Protein AF-A0A7W6WF99-F1 (afdb_monomer_lite)

Sequence (91 aa):
MSHPTASSGWCLELGGNAPFIAFDDADLHLAVQGAMASKLRNGGQTCVCVNRILVQSRVSKLTARINKAAIEKINLYIEIRPRSRRRPVRH

InterPro domains:
  IPR015590 Aldehyde dehydrogenase domain [PF00171] (11-74)
  IPR016160 Aldehyde dehydrogenase, cysteine active site [PS00070] (40-51)
  IPR016161 Aldehyde/histidinol dehydrogenase [SSF53720] (11-74)
  IPR016163 Aldehyde dehydrogenase, C-terminal [G3DSA:3.40.309.10] (16-75)
  IPR029510 Aldehyde dehydrogenase, glutamic acid active site [PS00687] (12-19)
  IPR050740 Aldehyde Dehydrogenase Superfamily [PTHR43353] (11-70)

pLDDT: mean 77.25, std 11.51, range [46.75, 92.69]

Secondary structure (DSSP, 8-state):
------------------EEEE-TTS-HHHHHHHHHHHHHGGGG-STTS--EEEE-GGGHHHHHHHHHHHHHHHHHHHHHS-GGGSPPPP-

Foldseek 3Di:
DDDPDPPPDDDDDPAAAAEAEEEPPDDLVVSLVVLLCQCCPLHNPDSRRHDYYHYDPVCVVSVVVSVVVNVVVVVVCVPVQPPVRRRDDDD

Organism: NCBI:txid57676

Radius of gyration: 19.11 Å; chains: 1; bounding box: 39×20×66 Å

Structure (mmCIF, N/CA/C/O backbone):
data_AF-A0A7W6WF99-F1
#
_entry.id   AF-A0A7W6WF99-F1
#
loop_
_atom_site.group_PDB
_atom_site.id
_atom_site.type_symbol
_atom_site.label_atom_id
_atom_site.label_alt_id
_atom_site.label_comp_id
_atom_site.label_asym_id
_atom_site.label_entity_id
_atom_site.label_seq_id
_atom_site.pdbx_PDB_ins_code
_atom_site.Cartn_x
_atom_site.Cartn_y
_atom_site.Cartn_z
_atom_site.occupancy
_atom_site.B_iso_or_equiv
_atom_site.auth_seq_id
_atom_site.auth_comp_id
_atom_site.auth_asym_id
_atom_site.auth_atom_id
_atom_site.pdbx_PDB_model_num
ATOM 1 N N . MET A 1 1 ? 11.216 0.717 -52.052 1.00 46.75 1 MET A N 1
ATOM 2 C CA . MET A 1 1 ? 10.375 0.422 -50.873 1.00 46.75 1 MET A CA 1
ATOM 3 C C . MET A 1 1 ? 11.163 0.808 -49.630 1.00 46.75 1 MET A C 1
ATOM 5 O O . MET A 1 1 ? 12.083 0.099 -49.255 1.00 46.75 1 MET A O 1
ATOM 9 N N . SER A 1 2 ? 10.897 1.988 -49.076 1.00 51.03 2 SER A N 1
ATOM 10 C CA . SER A 1 2 ? 11.551 2.515 -47.873 1.00 51.03 2 SER A CA 1
ATOM 11 C C . SER A 1 2 ? 10.838 1.989 -46.626 1.00 51.03 2 SER A C 1
ATOM 13 O O . SER A 1 2 ? 9.665 2.296 -46.418 1.00 51.03 2 SER A O 1
ATOM 15 N N . HIS A 1 3 ? 11.527 1.192 -45.809 1.00 57.47 3 HIS A N 1
ATOM 16 C CA . HIS A 1 3 ? 11.034 0.797 -44.489 1.00 57.47 3 HIS A CA 1
ATOM 17 C C . HIS A 1 3 ? 10.984 2.022 -43.559 1.00 57.47 3 HIS A C 1
ATOM 19 O O . HIS A 1 3 ? 11.994 2.718 -43.447 1.00 57.47 3 HIS A O 1
ATOM 25 N N . PRO A 1 4 ? 9.865 2.293 -42.862 1.00 63.75 4 PRO A N 1
ATOM 26 C CA . PRO A 1 4 ? 9.857 3.279 -41.795 1.00 63.75 4 PRO A CA 1
ATOM 27 C C . PRO A 1 4 ? 10.624 2.697 -40.601 1.00 63.75 4 PRO A C 1
ATOM 29 O O . PRO A 1 4 ? 10.180 1.740 -39.967 1.00 63.75 4 PRO A O 1
ATOM 32 N N . THR A 1 5 ? 11.801 3.246 -40.302 1.00 61.88 5 THR A N 1
ATOM 33 C CA . THR A 1 5 ? 12.478 2.999 -39.026 1.00 61.88 5 THR A CA 1
ATOM 34 C C . THR A 1 5 ? 11.590 3.559 -37.924 1.00 61.88 5 THR A C 1
ATOM 36 O O . THR A 1 5 ? 11.218 4.732 -37.987 1.00 61.88 5 THR A O 1
ATOM 39 N N . ALA A 1 6 ? 11.216 2.718 -36.959 1.00 62.44 6 ALA A N 1
ATOM 40 C CA . ALA A 1 6 ? 10.402 3.102 -35.813 1.00 62.44 6 ALA A CA 1
ATOM 41 C C . ALA A 1 6 ? 10.875 4.450 -35.247 1.00 62.44 6 ALA A C 1
ATOM 43 O O . ALA A 1 6 ? 12.064 4.635 -34.986 1.00 62.44 6 ALA A O 1
ATOM 44 N N . SER A 1 7 ? 9.947 5.397 -35.112 1.00 64.25 7 SER A N 1
ATOM 45 C CA . SER A 1 7 ? 10.202 6.709 -34.526 1.00 64.25 7 SER A CA 1
ATOM 46 C C . SER A 1 7 ? 10.910 6.539 -33.185 1.00 64.25 7 SER A C 1
ATOM 48 O O . SER A 1 7 ? 10.386 5.866 -32.296 1.00 64.25 7 SER A O 1
ATOM 50 N N . SER A 1 8 ? 12.083 7.149 -33.049 1.00 68.44 8 SER A N 1
ATOM 51 C CA . SER A 1 8 ? 12.891 7.243 -31.833 1.00 68.44 8 SER A CA 1
ATOM 52 C C . SER A 1 8 ? 12.167 8.086 -30.775 1.00 68.44 8 SER A C 1
ATOM 54 O O . SER A 1 8 ? 12.520 9.227 -30.491 1.00 68.44 8 SER A O 1
ATOM 56 N N . GLY A 1 9 ? 11.080 7.539 -30.236 1.00 78.62 9 GLY A N 1
ATOM 57 C CA . GLY A 1 9 ? 10.337 8.107 -29.123 1.00 78.62 9 GLY A CA 1
ATOM 58 C C . GLY A 1 9 ? 11.026 7.804 -27.796 1.00 78.62 9 GLY A C 1
ATOM 59 O O . GLY A 1 9 ? 11.614 6.738 -27.611 1.00 78.62 9 GLY A O 1
ATOM 60 N N . TRP A 1 10 ? 10.938 8.745 -26.861 1.00 81.12 10 TRP A N 1
ATOM 61 C CA . TRP A 1 10 ? 11.459 8.581 -25.507 1.00 81.12 10 TRP A CA 1
ATOM 62 C C . TRP A 1 10 ? 10.440 7.850 -24.626 1.00 81.12 10 TRP A C 1
ATOM 64 O O . TRP A 1 10 ? 9.275 8.241 -24.576 1.00 81.12 10 TRP A O 1
ATOM 74 N N . CYS A 1 11 ? 10.889 6.825 -23.897 1.00 87.38 11 CYS A N 1
ATOM 75 C CA . CYS A 1 11 ? 10.116 6.165 -22.843 1.00 87.38 11 CYS A CA 1
ATOM 76 C C . CYS A 1 11 ? 10.677 6.596 -21.481 1.00 87.38 11 CYS A C 1
ATOM 78 O O . CYS A 1 11 ? 11.826 6.285 -21.167 1.00 87.38 11 CYS A O 1
ATOM 80 N N . LEU A 1 12 ? 9.893 7.338 -20.690 1.00 91.56 12 LEU A N 1
ATOM 81 C CA . LEU A 1 12 ? 10.306 7.893 -19.395 1.00 91.56 12 LEU A CA 1
ATOM 82 C C . LEU A 1 12 ? 9.405 7.359 -18.270 1.00 91.56 12 LEU A C 1
ATOM 84 O O . LEU A 1 12 ? 8.216 7.655 -18.240 1.00 91.56 12 LEU A O 1
ATOM 88 N N . GLU A 1 13 ? 9.987 6.628 -17.315 1.00 89.69 13 GLU A N 1
ATOM 89 C CA . GLU A 1 13 ? 9.299 6.075 -16.134 1.00 89.69 13 GLU A CA 1
ATOM 90 C C . GLU A 1 13 ? 9.711 6.846 -14.869 1.00 89.69 13 GLU A C 1
ATOM 92 O O . GLU A 1 13 ? 10.677 6.504 -14.186 1.00 89.69 13 GLU A O 1
ATOM 97 N N . LEU A 1 14 ? 8.990 7.928 -14.560 1.00 92.69 14 LEU A N 1
ATOM 98 C CA . LEU A 1 14 ? 9.380 8.938 -13.558 1.00 92.69 14 LEU A CA 1
ATOM 99 C C . LEU A 1 14 ? 8.872 8.650 -12.131 1.00 92.69 14 LEU A C 1
ATOM 101 O O . LEU A 1 14 ? 8.801 9.543 -11.287 1.00 92.69 14 LEU A O 1
ATOM 105 N N . GLY A 1 15 ? 8.528 7.394 -11.843 1.00 90.38 15 GLY A N 1
ATOM 106 C CA . GLY A 1 15 ? 7.976 6.975 -10.553 1.00 90.38 15 GLY A CA 1
ATOM 107 C C . GLY A 1 15 ? 6.453 7.127 -10.459 1.00 90.38 15 GLY A C 1
ATOM 108 O O . GLY A 1 15 ? 5.765 7.291 -11.461 1.00 90.38 15 GLY A O 1
ATOM 109 N N . GLY A 1 16 ? 5.907 7.024 -9.242 1.00 88.94 16 GLY A N 1
ATOM 110 C CA . GLY A 1 16 ? 4.460 7.015 -9.022 1.00 88.94 16 GLY A CA 1
ATOM 111 C C . GLY A 1 16 ? 4.031 7.505 -7.638 1.00 88.94 16 GLY A C 1
ATOM 112 O O . GLY A 1 16 ? 4.726 7.326 -6.639 1.00 88.94 16 GLY A O 1
ATOM 113 N N . ASN A 1 17 ? 2.841 8.109 -7.572 1.00 90.69 17 ASN A N 1
ATOM 114 C CA . ASN A 1 17 ? 2.180 8.530 -6.331 1.00 90.69 17 ASN A CA 1
ATOM 115 C C . ASN A 1 17 ? 0.966 7.630 -6.027 1.00 90.69 17 ASN A C 1
ATOM 117 O O . ASN A 1 17 ? -0.170 8.106 -5.967 1.00 90.69 17 ASN A O 1
ATOM 121 N N . ALA A 1 18 ? 1.197 6.315 -5.943 1.00 92.62 18 ALA A N 1
ATOM 122 C CA . ALA A 1 18 ? 0.154 5.293 -5.907 1.00 92.62 18 ALA A CA 1
ATOM 123 C C . ALA A 1 18 ? -0.715 5.331 -4.623 1.00 92.62 18 ALA A C 1
ATOM 125 O O . ALA A 1 18 ? -0.195 5.139 -3.512 1.00 92.62 18 ALA A O 1
ATOM 126 N N . PRO A 1 19 ? -2.044 5.528 -4.750 1.00 92.25 19 PRO A N 1
ATOM 127 C CA . PRO A 1 19 ? -2.964 5.449 -3.623 1.00 92.25 19 PRO A CA 1
ATOM 128 C C . PRO A 1 19 ? -3.382 4.002 -3.313 1.00 92.25 19 PRO A C 1
ATOM 130 O O . PRO A 1 19 ? -3.533 3.172 -4.206 1.00 92.25 19 PRO A O 1
ATOM 133 N N . PHE A 1 20 ? -3.645 3.730 -2.039 1.00 90.88 20 PHE A N 1
ATOM 134 C CA . PHE A 1 20 ? -4.433 2.598 -1.558 1.00 90.88 20 PHE A CA 1
ATOM 135 C C . PHE A 1 20 ? -5.765 3.139 -1.046 1.00 90.88 20 PHE A C 1
ATOM 137 O O . PHE A 1 20 ? -5.762 4.033 -0.201 1.00 90.88 20 PHE A O 1
ATOM 144 N N . ILE A 1 21 ? -6.885 2.629 -1.549 1.00 89.88 21 ILE A N 1
ATOM 145 C CA . ILE A 1 21 ? -8.220 3.120 -1.197 1.00 89.88 21 ILE A CA 1
ATOM 146 C C . ILE A 1 21 ? -8.989 1.981 -0.533 1.00 89.88 21 ILE A C 1
ATOM 148 O O . ILE A 1 21 ? -9.092 0.900 -1.106 1.00 89.88 21 ILE A O 1
ATOM 152 N N . ALA A 1 22 ? -9.507 2.224 0.669 1.00 86.19 22 ALA A N 1
ATOM 153 C CA . ALA A 1 22 ? -10.365 1.291 1.391 1.00 86.19 22 ALA A CA 1
ATOM 154 C C . ALA A 1 22 ? -11.751 1.907 1.614 1.00 86.19 22 ALA A C 1
ATOM 156 O O . ALA A 1 22 ? -11.876 2.995 2.191 1.00 86.19 22 ALA A O 1
ATOM 157 N N . PHE A 1 23 ? -12.775 1.192 1.158 1.00 85.94 23 PHE A N 1
ATOM 158 C CA . PHE A 1 23 ? -14.177 1.509 1.414 1.00 85.94 23 PHE A CA 1
ATOM 159 C C . PHE A 1 23 ? -14.636 0.936 2.760 1.00 85.94 23 PHE A C 1
ATOM 161 O O . PHE A 1 23 ? -13.900 0.195 3.418 1.00 85.94 23 PHE A O 1
ATOM 168 N N . ASP A 1 24 ? -15.820 1.345 3.210 1.00 84.81 24 ASP A N 1
ATOM 169 C CA . ASP A 1 24 ? -16.364 0.967 4.518 1.00 84.81 24 ASP A CA 1
ATOM 170 C C . ASP A 1 24 ? -16.774 -0.508 4.642 1.00 84.81 24 ASP A C 1
ATOM 172 O O . ASP A 1 24 ? -16.842 -1.027 5.758 1.00 84.81 24 ASP A O 1
ATOM 176 N N . ASP A 1 25 ? -16.958 -1.189 3.518 1.00 85.00 25 ASP A N 1
ATOM 177 C CA . ASP A 1 25 ? -17.245 -2.617 3.395 1.00 85.00 25 ASP A CA 1
ATOM 178 C C . ASP A 1 25 ? -15.990 -3.491 3.211 1.00 85.00 25 ASP A C 1
ATOM 180 O O . ASP A 1 25 ? -16.088 -4.717 3.122 1.00 85.00 25 ASP A O 1
ATOM 184 N N . ALA A 1 26 ? -14.796 -2.890 3.183 1.00 84.94 26 ALA A N 1
ATOM 185 C CA . ALA A 1 26 ? -13.552 -3.625 3.001 1.00 84.94 26 ALA A CA 1
ATOM 186 C C . ALA A 1 26 ? -13.244 -4.545 4.196 1.00 84.94 26 ALA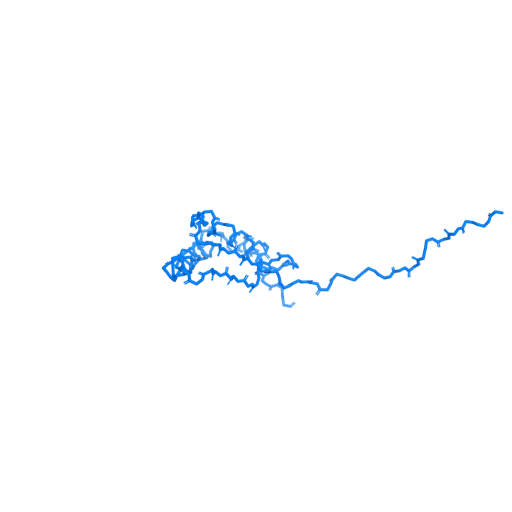 A C 1
ATOM 188 O O . ALA A 1 26 ? -13.261 -4.127 5.359 1.00 84.94 26 ALA A O 1
ATOM 189 N N . ASP A 1 27 ? -12.845 -5.787 3.906 1.00 86.69 27 ASP A N 1
ATOM 190 C CA . ASP A 1 27 ? -12.311 -6.691 4.924 1.00 86.69 27 ASP A CA 1
ATOM 191 C C . ASP A 1 27 ? -11.047 -6.085 5.555 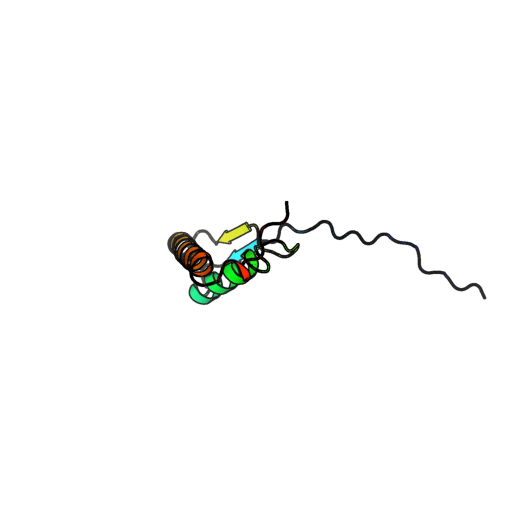1.00 86.69 27 ASP A C 1
ATOM 193 O O . ASP A 1 27 ? -10.031 -5.859 4.890 1.00 86.69 27 ASP A O 1
ATOM 197 N N . LEU A 1 28 ? -11.100 -5.833 6.866 1.00 78.69 28 LEU A N 1
ATOM 198 C CA . LEU A 1 28 ? -10.019 -5.184 7.607 1.00 78.69 28 LEU A CA 1
ATOM 199 C C . LEU A 1 28 ? -8.705 -5.970 7.538 1.00 78.69 28 LEU A C 1
ATOM 201 O O . LEU A 1 28 ? -7.627 -5.379 7.451 1.00 78.69 28 LEU A O 1
ATOM 205 N N . HIS A 1 29 ? -8.772 -7.294 7.637 1.00 81.38 29 HIS A N 1
ATOM 206 C CA . HIS A 1 29 ? -7.582 -8.126 7.691 1.00 81.38 29 HIS A CA 1
ATOM 207 C C . HIS A 1 29 ? -6.871 -8.129 6.339 1.00 81.38 29 HIS A C 1
ATOM 209 O O . HIS A 1 29 ? -5.657 -7.906 6.276 1.00 81.38 29 HIS A O 1
ATOM 215 N N . LEU A 1 30 ? -7.635 -8.305 5.262 1.00 86.75 30 LEU A N 1
ATOM 216 C CA . LEU A 1 30 ? -7.137 -8.243 3.893 1.00 86.75 30 LEU A CA 1
ATOM 217 C C . LEU A 1 30 ? -6.640 -6.840 3.542 1.00 86.75 30 LEU A C 1
ATOM 219 O O . LEU A 1 30 ? -5.562 -6.711 2.962 1.00 86.75 30 LEU A O 1
ATOM 223 N N . ALA A 1 31 ? -7.346 -5.787 3.963 1.00 85.00 31 ALA A N 1
ATOM 224 C CA . ALA A 1 31 ? -6.927 -4.408 3.739 1.00 85.00 31 ALA A CA 1
ATOM 225 C C . ALA A 1 31 ? -5.568 -4.115 4.395 1.00 85.00 31 ALA A C 1
ATOM 227 O O . ALA A 1 31 ? -4.668 -3.580 3.747 1.00 85.00 31 ALA A O 1
ATOM 228 N N . VAL A 1 32 ? -5.370 -4.530 5.653 1.00 82.88 32 VAL A N 1
ATOM 229 C CA . VAL A 1 32 ? -4.082 -4.379 6.352 1.00 82.88 32 VAL A CA 1
ATOM 230 C C . VAL A 1 32 ? -2.984 -5.195 5.674 1.00 82.88 32 VAL A C 1
ATOM 232 O O . VAL A 1 32 ? -1.877 -4.693 5.487 1.00 82.88 32 VAL A O 1
ATOM 235 N N . GLN A 1 33 ? -3.258 -6.446 5.293 1.00 84.31 33 GLN A N 1
ATOM 236 C CA . GLN A 1 33 ? -2.280 -7.272 4.581 1.00 84.31 33 GLN A CA 1
ATOM 237 C C . GLN A 1 33 ? -1.866 -6.646 3.242 1.00 84.31 33 GLN A C 1
ATOM 239 O O . GLN A 1 33 ? -0.670 -6.524 2.968 1.00 84.31 33 GLN A O 1
ATOM 244 N N . GLY A 1 34 ? -2.837 -6.207 2.440 1.00 87.31 34 GLY A N 1
ATOM 245 C CA . GLY A 1 34 ? -2.615 -5.591 1.135 1.00 87.31 34 GLY A CA 1
ATOM 246 C C . GLY A 1 34 ? -1.870 -4.261 1.227 1.00 87.31 34 GLY A C 1
ATOM 247 O O . GLY A 1 34 ? -0.905 -4.044 0.488 1.00 87.31 34 GLY A O 1
ATOM 248 N N . ALA A 1 35 ? -2.252 -3.399 2.174 1.00 86.00 35 ALA A N 1
ATOM 249 C CA . ALA A 1 35 ? -1.570 -2.132 2.424 1.00 86.00 35 ALA A CA 1
ATOM 250 C C . ALA A 1 35 ? -0.104 -2.359 2.829 1.00 86.00 35 ALA A C 1
ATOM 252 O O . ALA A 1 35 ? 0.800 -1.723 2.285 1.00 86.00 35 ALA A O 1
ATOM 253 N N . MET A 1 36 ? 0.151 -3.324 3.717 1.00 84.94 36 MET A N 1
ATOM 254 C CA . MET A 1 36 ? 1.500 -3.674 4.168 1.00 84.94 36 MET A CA 1
ATOM 255 C C . MET A 1 36 ? 2.368 -4.242 3.046 1.00 84.94 36 MET A C 1
ATOM 257 O O . MET A 1 36 ? 3.502 -3.796 2.852 1.00 84.94 36 MET A O 1
ATOM 261 N N . ALA A 1 37 ? 1.830 -5.187 2.271 1.00 86.38 37 ALA A N 1
ATOM 262 C CA . ALA A 1 37 ? 2.529 -5.765 1.131 1.00 86.38 37 ALA A CA 1
ATOM 263 C C . ALA A 1 37 ? 2.872 -4.695 0.084 1.00 86.38 37 ALA A C 1
ATOM 265 O O . ALA A 1 37 ? 3.986 -4.670 -0.435 1.00 86.38 37 ALA A O 1
ATOM 266 N N . SER A 1 38 ? 1.950 -3.772 -0.186 1.00 88.69 38 SER A N 1
ATOM 267 C CA . SER A 1 38 ? 2.130 -2.723 -1.196 1.00 88.69 38 SER A CA 1
ATOM 268 C C . SER A 1 38 ? 3.053 -1.593 -0.739 1.00 88.69 38 SER A C 1
ATOM 270 O O . SER A 1 38 ? 3.727 -0.990 -1.570 1.00 88.69 38 SER A O 1
ATOM 272 N N . LYS A 1 39 ? 3.107 -1.301 0.567 1.00 86.19 39 LYS A N 1
ATOM 273 C CA . LYS A 1 39 ? 3.956 -0.243 1.133 1.00 86.19 39 LYS A CA 1
ATOM 274 C C . LYS A 1 39 ? 5.399 -0.691 1.349 1.00 86.19 39 LYS A C 1
ATOM 276 O O . LYS A 1 39 ? 6.316 0.093 1.128 1.00 86.19 39 LYS A O 1
ATOM 281 N N . LEU A 1 40 ? 5.601 -1.925 1.813 1.00 85.62 40 LEU A N 1
ATOM 282 C CA . LEU A 1 40 ? 6.903 -2.401 2.302 1.00 85.62 40 LEU A CA 1
ATOM 283 C C . LEU A 1 40 ? 7.625 -3.344 1.343 1.00 85.62 40 LEU A C 1
ATOM 285 O O . LEU A 1 40 ? 8.753 -3.766 1.628 1.00 85.62 40 LEU A O 1
ATOM 289 N N . ARG A 1 41 ? 7.019 -3.672 0.195 1.00 84.31 41 ARG A N 1
ATOM 290 C CA . ARG A 1 41 ? 7.702 -4.422 -0.862 1.00 84.31 41 ARG A CA 1
ATOM 291 C C . ARG A 1 41 ? 9.021 -3.732 -1.198 1.00 84.31 41 ARG A C 1
ATOM 293 O O . ARG A 1 41 ? 9.064 -2.526 -1.418 1.00 84.31 41 ARG A O 1
ATOM 300 N N . ASN A 1 42 ? 10.105 -4.507 -1.189 1.00 85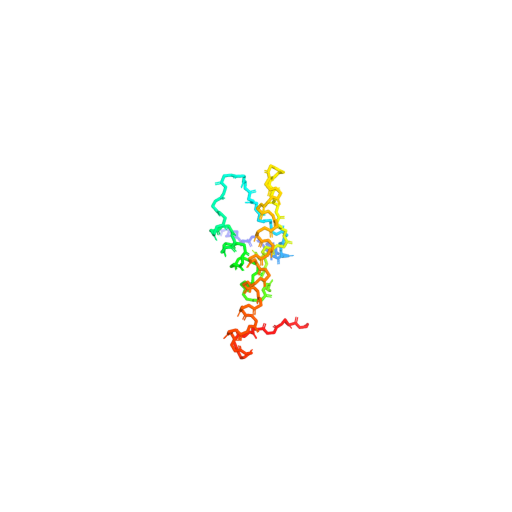.44 42 ASN A N 1
ATOM 301 C CA . ASN A 1 42 ? 11.459 -4.007 -1.432 1.00 85.44 42 ASN A CA 1
ATOM 302 C C . ASN A 1 42 ? 11.848 -2.798 -0.545 1.00 85.44 42 ASN A C 1
ATOM 304 O O . ASN A 1 42 ? 12.530 -1.888 -1.002 1.00 85.44 42 ASN A O 1
ATOM 308 N N . GLY A 1 43 ? 11.373 -2.752 0.706 1.00 82.00 43 GLY A N 1
ATOM 309 C CA . GLY A 1 43 ? 11.631 -1.624 1.609 1.00 82.00 43 GLY A CA 1
ATOM 310 C C . GLY A 1 43 ? 10.922 -0.329 1.198 1.00 82.00 43 GLY A C 1
ATOM 311 O O . GLY A 1 43 ? 11.354 0.749 1.585 1.00 82.00 43 GLY A O 1
ATOM 312 N N . GLY A 1 44 ? 9.872 -0.419 0.375 1.00 87.31 44 GLY A N 1
ATOM 313 C CA . GLY A 1 44 ? 9.157 0.736 -0.169 1.00 87.31 44 GLY A CA 1
ATOM 314 C C . GLY A 1 44 ? 9.851 1.401 -1.360 1.00 87.31 44 GLY A C 1
ATOM 315 O O . GLY A 1 44 ? 9.322 2.364 -1.903 1.00 87.31 44 GLY A O 1
ATOM 316 N N . GLN A 1 45 ? 10.995 0.877 -1.812 1.00 89.62 45 GLN A N 1
ATOM 317 C CA . GLN A 1 45 ? 11.783 1.437 -2.913 1.00 89.62 45 GLN A CA 1
ATOM 318 C C . GLN A 1 45 ? 11.361 0.846 -4.264 1.00 89.62 45 GLN A C 1
ATOM 320 O O . GLN A 1 45 ? 12.120 0.136 -4.927 1.00 89.62 45 GLN A O 1
ATOM 325 N N . THR A 1 46 ? 10.107 1.046 -4.656 1.00 90.38 46 THR A N 1
ATOM 326 C CA . THR A 1 46 ? 9.612 0.673 -5.990 1.00 90.38 46 THR A CA 1
ATOM 327 C C . THR A 1 46 ? 8.610 1.722 -6.453 1.00 90.38 46 THR A C 1
ATOM 329 O O . THR A 1 46 ? 7.823 2.207 -5.645 1.00 90.38 46 THR A O 1
ATOM 332 N N . CYS A 1 47 ? 8.616 2.053 -7.747 1.00 90.88 47 CYS A N 1
ATOM 333 C CA . CYS A 1 47 ? 7.754 3.078 -8.357 1.00 90.88 47 CYS A CA 1
ATOM 334 C C . CYS A 1 47 ? 6.252 2.889 -8.069 1.00 90.88 47 CYS A C 1
ATOM 336 O O . CYS A 1 47 ? 5.514 3.860 -7.952 1.00 90.88 47 CYS A O 1
ATOM 338 N N . VAL A 1 48 ? 5.820 1.639 -7.904 1.00 90.44 48 VAL A N 1
ATOM 339 C CA . VAL A 1 48 ? 4.430 1.238 -7.636 1.00 90.44 48 VAL A CA 1
ATOM 340 C C . VAL A 1 48 ? 4.116 1.023 -6.147 1.00 90.44 48 VAL A C 1
ATOM 342 O O . VAL A 1 48 ? 3.066 0.478 -5.810 1.00 90.44 48 VAL A O 1
ATOM 345 N N . CYS A 1 49 ? 5.031 1.353 -5.232 1.00 92.38 49 CYS A N 1
ATOM 346 C CA . CYS A 1 49 ? 4.753 1.234 -3.801 1.00 92.38 49 CYS A CA 1
ATOM 347 C C . CYS A 1 49 ? 3.744 2.294 -3.350 1.00 92.38 49 CYS A C 1
ATOM 349 O O . CYS A 1 49 ? 3.820 3.460 -3.737 1.00 92.38 49 CYS A O 1
ATOM 351 N N . VAL A 1 50 ? 2.819 1.887 -2.481 1.00 91.06 50 VAL A N 1
ATOM 352 C CA . VAL A 1 50 ? 1.796 2.784 -1.931 1.00 91.06 50 VAL A CA 1
ATOM 353 C C . VAL A 1 50 ? 2.454 3.906 -1.136 1.00 91.06 50 VAL A C 1
ATOM 355 O O . VAL A 1 50 ? 3.310 3.678 -0.280 1.00 91.06 50 VAL A O 1
ATOM 358 N N . ASN A 1 51 ? 2.038 5.140 -1.373 1.00 88.06 51 ASN A N 1
ATOM 359 C CA . ASN A 1 51 ? 2.500 6.307 -0.618 1.00 88.06 51 ASN A CA 1
ATOM 360 C C . ASN A 1 51 ? 1.366 7.104 0.019 1.00 88.06 51 ASN A C 1
ATOM 362 O O . ASN A 1 51 ? 1.638 7.889 0.924 1.00 88.06 51 ASN A O 1
ATOM 366 N N . ARG A 1 52 ? 0.113 6.819 -0.345 1.00 89.75 52 ARG A N 1
ATOM 367 C CA . ARG A 1 52 ? -1.084 7.402 0.269 1.00 89.75 52 ARG A CA 1
ATOM 368 C C . ARG A 1 52 ? -2.108 6.317 0.574 1.00 89.75 52 ARG A C 1
ATOM 370 O O . ARG A 1 52 ? -2.357 5.466 -0.271 1.00 89.75 52 ARG A O 1
ATOM 377 N N . ILE A 1 53 ? -2.701 6.356 1.764 1.00 86.44 53 ILE A N 1
ATOM 378 C CA . ILE A 1 53 ? -3.793 5.462 2.167 1.00 86.44 53 ILE A CA 1
ATOM 379 C C . ILE A 1 53 ? -5.018 6.339 2.417 1.00 86.44 53 ILE A C 1
ATOM 381 O O . ILE A 1 53 ? -4.989 7.203 3.291 1.00 86.44 53 ILE A O 1
ATOM 385 N N . LEU A 1 54 ? -6.063 6.142 1.620 1.00 86.44 54 LEU A N 1
ATOM 386 C CA . LEU A 1 54 ? -7.326 6.866 1.691 1.00 86.44 54 LEU A CA 1
ATOM 387 C C . LEU A 1 54 ? -8.402 5.913 2.200 1.00 86.44 54 LEU A C 1
ATOM 389 O O . LEU A 1 54 ? -8.523 4.787 1.720 1.00 86.44 54 LEU A O 1
ATOM 393 N N . VAL A 1 55 ? -9.176 6.364 3.179 1.00 82.69 55 VAL A N 1
ATOM 394 C CA . VAL A 1 55 ? -10.205 5.553 3.829 1.00 82.69 55 VAL A CA 1
ATOM 395 C C . VAL A 1 55 ? -11.486 6.374 3.898 1.00 82.69 55 VAL A C 1
ATOM 397 O O . VAL A 1 55 ? -11.445 7.547 4.271 1.00 82.69 55 VAL A O 1
ATOM 400 N N . GLN A 1 56 ? -12.612 5.778 3.515 1.00 84.81 56 GLN A N 1
ATOM 401 C CA . GLN A 1 56 ? -13.915 6.448 3.509 1.00 84.81 56 GLN A CA 1
ATOM 402 C C . GLN A 1 56 ? -14.320 6.940 4.913 1.00 84.81 56 GLN A C 1
ATOM 404 O O . GLN A 1 56 ? -14.056 6.296 5.913 1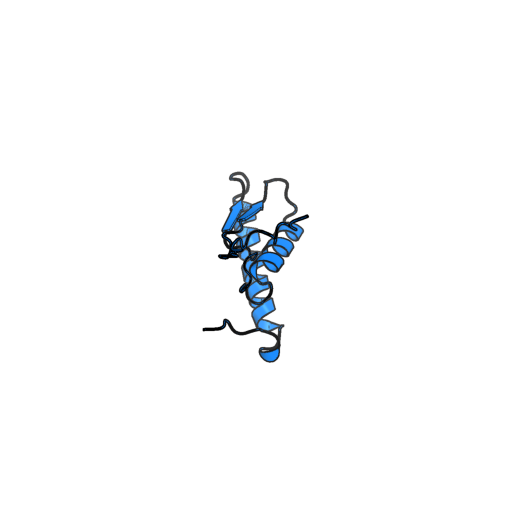.00 84.81 56 GLN A O 1
ATOM 409 N N . SER A 1 57 ? -14.993 8.082 5.040 1.00 74.19 57 SER A N 1
ATOM 410 C CA . SER A 1 57 ? -15.170 8.790 6.326 1.00 74.19 57 SER A CA 1
ATOM 411 C C . SER A 1 57 ? -15.961 8.032 7.403 1.00 74.19 57 SER A C 1
ATOM 413 O O . SER A 1 57 ? -15.741 8.251 8.595 1.00 74.19 57 SER A O 1
ATOM 415 N N . ARG A 1 58 ? -16.861 7.113 7.022 1.00 66.06 58 ARG A N 1
ATOM 416 C CA . ARG A 1 58 ? -17.700 6.323 7.954 1.00 66.06 58 ARG A CA 1
ATOM 417 C C . ARG A 1 58 ? -16.901 5.326 8.816 1.00 66.06 58 ARG A C 1
ATOM 419 O O . ARG A 1 58 ? -17.457 4.603 9.637 1.00 66.06 58 ARG A O 1
ATOM 426 N N . VAL A 1 59 ? -15.581 5.328 8.649 1.00 62.06 59 VAL A N 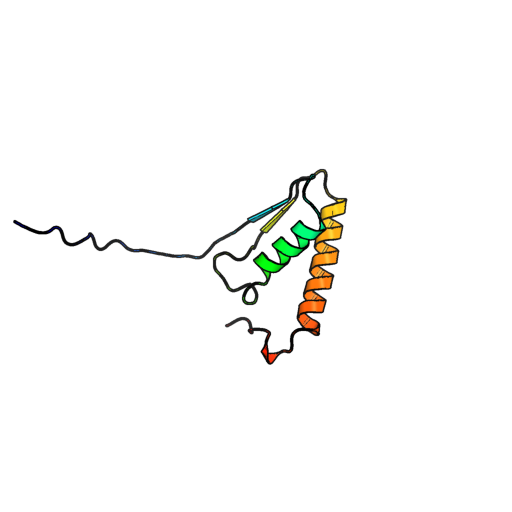1
ATOM 427 C CA . VAL A 1 59 ? -14.648 4.244 8.948 1.00 62.06 59 VAL A CA 1
ATOM 428 C C . VAL A 1 59 ? -13.586 4.679 9.975 1.00 62.06 59 VAL A C 1
ATOM 430 O O . VAL A 1 59 ? -12.541 4.049 10.102 1.00 62.06 59 VAL A O 1
ATOM 433 N N . SER A 1 60 ? -13.827 5.731 10.773 1.00 55.94 60 SER A N 1
ATOM 434 C CA . SER A 1 60 ? -12.817 6.269 11.715 1.00 55.94 60 SER A CA 1
ATOM 435 C C . SER A 1 60 ? -12.233 5.218 12.679 1.00 55.94 60 SER A C 1
ATOM 437 O O . SER A 1 60 ? -11.047 5.261 13.014 1.00 55.94 60 SER A O 1
ATOM 439 N N . LYS A 1 61 ? -13.026 4.205 13.062 1.00 59.66 61 LYS A N 1
ATOM 440 C CA . LYS A 1 61 ? -12.570 3.066 13.877 1.00 59.66 61 LYS A CA 1
ATOM 441 C C . LYS A 1 61 ? -11.636 2.119 13.117 1.00 59.66 61 LYS A C 1
ATOM 443 O O . LYS A 1 61 ? -10.721 1.564 13.718 1.00 59.66 61 LYS A O 1
ATOM 448 N N . LEU A 1 62 ? -11.836 1.919 11.818 1.00 60.88 62 LEU A N 1
ATOM 449 C CA . LEU A 1 62 ? -10.966 1.083 10.991 1.00 60.88 62 LEU A CA 1
ATOM 450 C C . LEU A 1 62 ? -9.639 1.796 10.727 1.00 60.88 62 LEU A C 1
ATOM 452 O O . LEU A 1 62 ? -8.617 1.139 10.769 1.00 60.88 62 LEU A O 1
ATOM 456 N N . THR A 1 63 ? -9.621 3.119 10.531 1.00 60.75 63 THR A N 1
ATOM 457 C CA . THR A 1 63 ? -8.376 3.879 10.321 1.00 60.75 63 THR A CA 1
ATOM 458 C C . THR A 1 63 ? -7.429 3.720 11.510 1.00 60.75 63 THR A C 1
ATOM 460 O O . THR A 1 63 ? -6.248 3.427 11.334 1.00 60.75 63 THR A O 1
ATOM 463 N N . ALA A 1 64 ? -7.954 3.804 12.737 1.00 63.38 64 ALA A N 1
ATOM 464 C CA . ALA A 1 64 ? -7.184 3.533 13.950 1.00 63.38 64 ALA A CA 1
ATOM 465 C C . ALA A 1 64 ? -6.715 2.067 14.038 1.00 63.38 64 ALA A C 1
ATOM 467 O O . ALA A 1 64 ? -5.585 1.806 14.445 1.00 63.38 64 ALA A O 1
ATOM 468 N N . ARG A 1 65 ? -7.550 1.104 13.622 1.00 65.50 65 ARG A N 1
ATOM 469 C CA . ARG A 1 65 ? -7.208 -0.332 13.620 1.00 65.50 65 ARG A CA 1
ATOM 470 C C . ARG A 1 65 ? -6.191 -0.697 12.538 1.00 65.50 65 ARG A C 1
ATOM 472 O O . ARG A 1 65 ? -5.288 -1.470 12.828 1.00 65.50 65 ARG A O 1
ATOM 479 N N . ILE A 1 66 ? -6.298 -0.124 11.340 1.00 65.56 66 ILE A N 1
ATOM 480 C CA . ILE A 1 66 ? -5.345 -0.275 10.237 1.00 65.56 66 ILE A CA 1
ATOM 481 C C . ILE A 1 66 ? -4.014 0.330 10.650 1.00 65.56 66 ILE A C 1
ATOM 483 O O . ILE A 1 66 ? -3.005 -0.352 10.543 1.00 65.56 66 ILE A O 1
ATOM 487 N N . ASN A 1 67 ? -4.003 1.554 11.185 1.00 65.38 67 ASN A N 1
ATOM 488 C CA . ASN A 1 67 ? -2.771 2.188 11.647 1.00 65.38 67 ASN A CA 1
ATOM 489 C C . ASN A 1 67 ? -2.116 1.381 12.771 1.00 65.38 67 ASN A C 1
ATOM 491 O O . ASN A 1 67 ? -0.929 1.085 12.685 1.00 65.38 67 ASN A O 1
ATOM 495 N N . LYS A 1 68 ? -2.880 0.953 13.784 1.00 69.75 68 LYS A N 1
ATOM 496 C CA . LYS A 1 68 ? -2.352 0.138 14.886 1.00 69.75 68 LYS A CA 1
ATOM 497 C C . LYS A 1 68 ? -1.806 -1.206 14.392 1.00 69.75 68 LYS A C 1
ATOM 499 O O . LYS A 1 68 ? -0.663 -1.534 14.688 1.00 69.75 68 LYS A O 1
ATOM 504 N N . ALA A 1 69 ? -2.581 -1.950 13.602 1.00 70.00 69 ALA A N 1
ATOM 505 C CA . ALA A 1 69 ? -2.173 -3.256 13.082 1.00 70.00 69 ALA A CA 1
ATOM 506 C C . ALA A 1 69 ? -1.018 -3.157 12.071 1.00 70.00 69 ALA A C 1
ATOM 508 O O . ALA A 1 69 ? -0.170 -4.045 12.013 1.00 70.00 69 ALA A O 1
ATOM 509 N N . ALA A 1 70 ? -0.964 -2.083 11.280 1.00 69.69 70 ALA A N 1
ATOM 510 C CA . ALA A 1 70 ? 0.146 -1.808 10.378 1.00 69.69 70 ALA A CA 1
ATOM 511 C C . ALA A 1 70 ? 1.418 -1.486 11.164 1.00 69.69 70 ALA A C 1
ATOM 513 O O . ALA A 1 70 ? 2.449 -2.074 10.867 1.00 69.69 70 ALA A O 1
ATOM 514 N N . ILE A 1 71 ? 1.355 -0.629 12.190 1.00 68.19 71 ILE A N 1
ATOM 515 C CA . ILE A 1 71 ? 2.499 -0.322 13.067 1.00 68.19 71 ILE A CA 1
ATOM 516 C C . ILE A 1 71 ? 3.008 -1.593 13.751 1.00 68.19 71 ILE A C 1
ATOM 518 O O . ILE A 1 71 ? 4.202 -1.877 13.718 1.00 68.19 71 ILE A O 1
ATOM 522 N N . GLU A 1 72 ? 2.105 -2.396 14.310 1.00 73.56 72 GLU A N 1
ATOM 523 C CA . GLU A 1 72 ? 2.458 -3.646 14.981 1.00 73.56 72 GLU A CA 1
ATOM 524 C C . GLU A 1 72 ? 3.121 -4.634 14.010 1.00 73.56 72 GLU A C 1
ATOM 526 O O . GLU A 1 72 ? 4.190 -5.166 14.303 1.00 73.56 72 GLU A O 1
ATOM 531 N N . LYS A 1 73 ? 2.579 -4.802 12.793 1.00 69.50 73 LYS A N 1
ATOM 532 C CA . LYS A 1 73 ? 3.213 -5.631 11.755 1.00 69.50 73 LYS A CA 1
ATOM 533 C C . LYS A 1 73 ? 4.507 -5.035 11.194 1.00 69.50 73 LYS A C 1
ATOM 535 O O . LYS A 1 73 ? 5.370 -5.808 10.786 1.00 69.50 73 LYS A O 1
ATOM 540 N N . ILE A 1 74 ? 4.657 -3.710 11.127 1.00 69.38 74 ILE A N 1
ATOM 541 C CA . ILE A 1 74 ? 5.914 -3.049 10.742 1.00 69.38 74 ILE A CA 1
ATOM 542 C C . ILE A 1 74 ? 6.987 -3.411 11.764 1.00 69.38 74 ILE A C 1
ATOM 544 O O . ILE A 1 74 ? 8.051 -3.878 11.366 1.00 69.38 74 ILE A O 1
ATOM 548 N N . ASN A 1 75 ? 6.693 -3.262 13.056 1.00 67.12 75 ASN A N 1
ATOM 549 C CA . ASN A 1 75 ? 7.618 -3.617 14.129 1.00 67.12 75 ASN A CA 1
ATOM 550 C C . ASN A 1 75 ? 7.961 -5.105 14.074 1.00 67.12 75 ASN A C 1
ATOM 552 O O . ASN A 1 75 ? 9.135 -5.451 14.041 1.00 67.12 75 ASN A O 1
ATOM 556 N N . LEU A 1 76 ? 6.966 -5.974 13.881 1.00 65.38 76 LEU A N 1
ATOM 557 C CA . LEU A 1 76 ? 7.190 -7.407 13.698 1.00 65.38 76 LEU A CA 1
ATOM 558 C C . LEU A 1 76 ? 8.085 -7.710 12.482 1.00 65.38 76 LEU A C 1
ATOM 560 O O . LEU A 1 76 ? 8.996 -8.529 12.554 1.00 65.38 76 LEU A O 1
ATOM 564 N N . TYR A 1 77 ? 7.873 -7.035 11.349 1.00 66.94 77 TYR A N 1
ATOM 565 C CA . TYR A 1 77 ? 8.724 -7.159 10.161 1.00 66.94 77 TYR A CA 1
ATOM 566 C C . TYR A 1 77 ? 10.159 -6.657 10.430 1.00 66.94 77 TYR A C 1
ATOM 568 O O . TYR A 1 77 ? 11.132 -7.234 9.930 1.00 66.94 77 TYR A O 1
ATOM 576 N N . ILE A 1 78 ? 10.292 -5.613 11.255 1.00 65.25 78 ILE A N 1
ATOM 577 C CA . ILE A 1 78 ? 11.539 -5.021 11.768 1.00 65.25 78 ILE A CA 1
ATOM 578 C C . ILE A 1 78 ? 12.105 -5.790 12.982 1.00 65.25 78 ILE A C 1
ATOM 580 O O . ILE A 1 78 ? 13.193 -5.483 13.463 1.00 65.25 78 ILE A O 1
ATOM 584 N N . GLU A 1 79 ? 11.492 -6.868 13.436 1.00 64.88 79 GLU A N 1
ATOM 585 C CA . GLU A 1 79 ? 12.063 -7.711 14.493 1.00 64.88 79 GLU A CA 1
ATOM 586 C C . GLU A 1 79 ? 12.385 -9.094 13.938 1.00 64.88 79 GLU A C 1
ATOM 588 O O . GLU A 1 79 ? 13.532 -9.531 13.980 1.00 64.88 79 GLU A O 1
ATOM 593 N N . ILE A 1 80 ? 11.419 -9.723 13.272 1.00 65.38 80 ILE A N 1
ATOM 594 C CA . ILE A 1 80 ? 11.507 -11.104 12.792 1.00 65.38 80 ILE A CA 1
ATOM 595 C C . ILE A 1 80 ? 12.429 -11.241 11.580 1.00 65.38 80 ILE A C 1
ATOM 597 O O . ILE A 1 80 ? 13.113 -12.253 11.421 1.00 65.38 80 ILE A O 1
ATOM 601 N N . ARG A 1 81 ? 12.459 -10.256 10.672 1.00 65.88 81 ARG A N 1
ATOM 602 C CA . ARG A 1 81 ? 13.259 -10.395 9.448 1.00 65.88 81 ARG A CA 1
ATOM 603 C C . ARG A 1 81 ? 14.712 -10.049 9.761 1.00 65.88 81 ARG A C 1
ATOM 605 O O . ARG A 1 81 ? 14.950 -8.886 10.049 1.00 65.88 81 ARG A O 1
ATOM 612 N N . PRO A 1 82 ? 15.696 -10.957 9.692 1.00 67.81 82 PRO A N 1
ATOM 613 C CA . PRO A 1 82 ? 17.072 -10.626 10.059 1.00 67.81 82 PRO A CA 1
ATOM 614 C C . PRO A 1 82 ? 17.580 -9.435 9.240 1.00 67.81 82 PRO A C 1
ATOM 616 O O . PRO A 1 82 ? 17.167 -9.247 8.093 1.00 67.81 82 PRO A O 1
ATOM 619 N N . ARG A 1 83 ? 18.476 -8.623 9.815 1.00 67.88 83 ARG A N 1
ATOM 620 C CA . ARG A 1 83 ? 19.000 -7.402 9.171 1.00 67.88 83 ARG A CA 1
ATOM 621 C C . ARG A 1 83 ? 19.559 -7.679 7.767 1.00 67.88 83 ARG A C 1
ATOM 623 O O . ARG A 1 83 ? 19.349 -6.878 6.869 1.00 67.88 83 ARG A O 1
ATOM 630 N N . SER A 1 84 ? 20.134 -8.865 7.550 1.00 71.00 84 SER A N 1
ATOM 631 C CA . SER A 1 84 ? 20.591 -9.370 6.244 1.00 71.00 84 SER A CA 1
ATOM 632 C C . SER A 1 84 ? 19.491 -9.516 5.179 1.00 71.00 84 SER A C 1
ATOM 634 O O . SER A 1 84 ? 19.775 -9.480 3.986 1.00 71.00 84 SER A O 1
ATOM 636 N N . ARG A 1 85 ? 18.224 -9.669 5.580 1.00 67.00 85 ARG A N 1
ATOM 637 C CA . ARG A 1 85 ? 17.048 -9.773 4.698 1.00 67.00 85 ARG A CA 1
ATOM 638 C C . ARG A 1 85 ? 16.216 -8.488 4.641 1.00 67.00 85 ARG A C 1
AT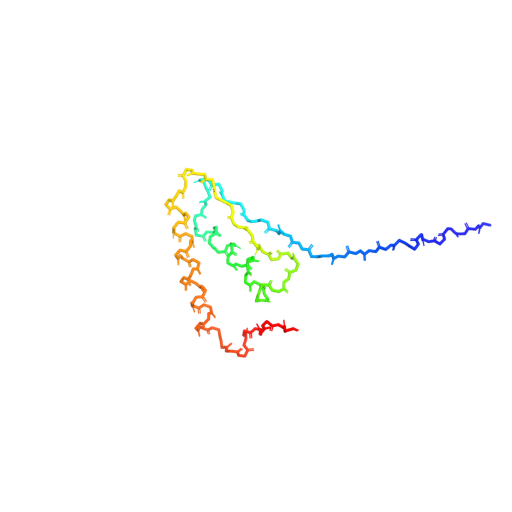OM 640 O O . ARG A 1 85 ? 15.212 -8.450 3.922 1.00 67.00 85 ARG A O 1
ATOM 647 N N . ARG A 1 86 ? 16.599 -7.436 5.370 1.00 71.50 86 ARG A N 1
ATOM 648 C CA . ARG A 1 86 ? 16.033 -6.091 5.209 1.00 71.50 86 ARG A CA 1
ATOM 649 C C . ARG A 1 86 ? 16.939 -5.328 4.266 1.00 71.50 86 ARG A C 1
ATOM 651 O O . ARG A 1 86 ? 18.071 -5.016 4.612 1.00 71.50 86 ARG A O 1
ATOM 658 N N . ARG A 1 87 ? 16.456 -5.064 3.053 1.00 70.00 87 ARG A N 1
ATOM 659 C CA . ARG A 1 87 ? 17.214 -4.232 2.120 1.00 70.00 87 ARG A CA 1
ATOM 660 C C . ARG A 1 87 ? 17.295 -2.821 2.716 1.00 70.00 87 ARG A C 1
ATOM 662 O O . ARG A 1 87 ? 16.237 -2.270 3.023 1.00 70.00 87 ARG A O 1
ATOM 669 N N . PRO A 1 88 ? 18.500 -2.276 2.946 1.00 77.56 88 PRO A N 1
ATOM 670 C CA . PRO A 1 88 ? 18.638 -0.903 3.398 1.00 77.56 88 PRO A CA 1
ATOM 671 C C . PRO A 1 88 ? 18.090 0.037 2.327 1.00 77.56 88 PRO A C 1
ATOM 673 O O . PRO A 1 88 ? 18.129 -0.273 1.133 1.00 77.56 88 PRO A O 1
ATOM 676 N N . VAL A 1 89 ? 17.585 1.185 2.769 1.00 80.25 89 VAL A N 1
ATOM 677 C CA . VAL A 1 89 ? 17.242 2.282 1.867 1.00 80.25 89 VAL A CA 1
ATOM 678 C C . VAL A 1 89 ? 18.545 2.725 1.208 1.00 80.25 89 VAL A C 1
ATOM 680 O O . VAL A 1 89 ? 19.472 3.128 1.905 1.00 80.25 89 VAL A O 1
ATOM 683 N N . ARG A 1 90 ? 18.647 2.586 -0.118 1.00 78.50 90 ARG A N 1
ATOM 684 C CA . ARG A 1 90 ? 19.770 3.169 -0.867 1.00 78.50 90 ARG A CA 1
ATOM 685 C C . ARG A 1 90 ? 19.752 4.693 -0.702 1.00 78.50 90 ARG A C 1
ATOM 687 O O . ARG A 1 90 ? 18.682 5.281 -0.865 1.00 78.50 90 ARG A O 1
ATOM 694 N N . HIS A 1 91 ? 20.899 5.261 -0.330 1.00 75.94 91 HIS A N 1
ATOM 695 C CA . HIS A 1 91 ? 21.141 6.704 -0.260 1.00 75.94 91 HIS A CA 1
ATOM 696 C C . HIS A 1 91 ? 21.281 7.300 -1.658 1.00 75.94 91 HIS A C 1
ATOM 698 O O . HIS A 1 91 ? 21.787 6.569 -2.543 1.00 75.94 91 HIS A O 1
#